Protein AF-A0A658NKT3-F1 (afdb_monomer)

pLDDT: mean 95.27, std 7.14, range [56.56, 98.5]

Radius of gyration: 12.99 Å; Cα contacts (8 Å, |Δi|>4): 114; chains: 1; bounding box: 29×29×33 Å

Solvent-accessible surface area (backbone atoms only — not comparable to full-atom values): 5306 Å² total; per-residue (Å²): 124,74,72,81,39,62,91,61,52,48,50,97,38,74,38,59,75,44,58,60,62,36,54,23,52,50,28,42,56,78,68,50,52,69,72,54,53,49,50,48,27,72,73,74,49,70,90,65,89,52,55,46,59,51,42,52,50,49,38,70,70,31,61,33,72,39,65,45,71,47,68,47,50,78,70,65,35,45,55,90,66,40,75,40,62,85,88,78,119

Secondary structure (DSSP, 8-state):
-GGGSGGG--TTSEEES--TTSPPHHHHHHHS-HHHHHHHHHHH-S-SS-HHHHHHHHHHTSS-SEEE--HHHHTT--GGG----TT--

Foldseek 3Di:
DCCLQLVNDDQAAEHELDDLQDFAQQQCLVVDDVVVLVVLCVRQNDPSPLSLCSSVVSQVPHSYNYYDYDVCSVVVHHRVPRRDHPPPD

Nearest PDB structures (foldseek):
  6lx1-assembly1_A-2  TM=9.826E-01  e=2.584E-08  Solanum tuberosum
  5csy-assembly1_A  TM=9.417E-01  e=5.471E-08  Arabidopsis thaliana
  5cps-assembly1_B  TM=9.415E-01  e=5.471E-08  Arabidopsis thaliana
  5cq1-assembly1_A  TM=9.449E-01  e=6.200E-08  Arabidopsis thaliana
  6m6t-assembly8_H  TM=9.286E-01  e=5.580E-06  Streptococcus agalactiae

Structure (mmCIF, N/CA/C/O backbone):
data_AF-A0A658NKT3-F1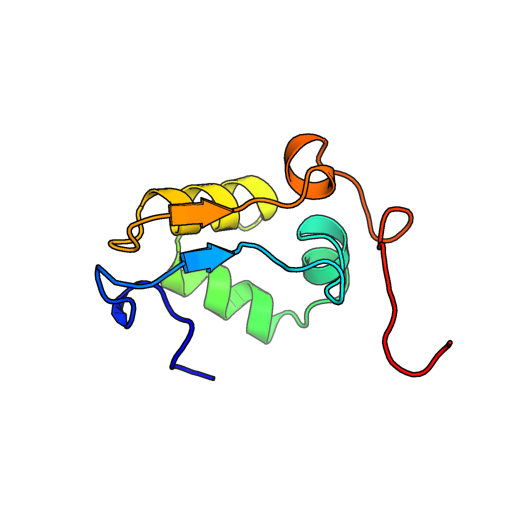
#
_entry.id   AF-A0A658NKT3-F1
#
loop_
_atom_site.group_PDB
_atom_site.id
_atom_site.type_symbol
_atom_site.label_atom_id
_atom_site.label_alt_id
_atom_site.label_comp_id
_atom_site.label_asym_id
_atom_site.label_entity_id
_atom_site.label_seq_id
_atom_site.pdbx_PDB_ins_code
_atom_site.Cartn_x
_atom_site.Cartn_y
_atom_site.Cartn_z
_atom_site.occupancy
_atom_site.B_iso_or_equiv
_atom_site.auth_seq_id
_atom_site.auth_comp_id
_atom_site.auth_asym_id
_atom_site.auth_atom_id
_atom_site.pdbx_PDB_model_num
ATOM 1 N N . ASP A 1 1 ? 9.090 8.347 5.679 1.00 57.22 1 ASP A N 1
ATOM 2 C CA . ASP A 1 1 ? 8.418 9.035 6.793 1.00 57.22 1 ASP A CA 1
ATOM 3 C C . ASP A 1 1 ? 7.767 8.067 7.748 1.00 57.22 1 ASP A C 1
ATOM 5 O O . ASP A 1 1 ? 7.130 7.115 7.318 1.00 57.22 1 ASP A O 1
ATOM 9 N N . GLU A 1 2 ? 7.948 8.306 9.043 1.00 69.88 2 GLU A N 1
ATOM 10 C CA . GLU A 1 2 ? 7.359 7.502 10.122 1.00 69.88 2 GLU A CA 1
ATOM 11 C C . GLU A 1 2 ? 5.841 7.715 10.255 1.00 69.88 2 GLU A C 1
ATOM 13 O O . GLU A 1 2 ? 5.133 6.815 10.699 1.00 69.88 2 GLU A O 1
ATOM 18 N N . ALA A 1 3 ? 5.324 8.860 9.792 1.00 83.69 3 ALA A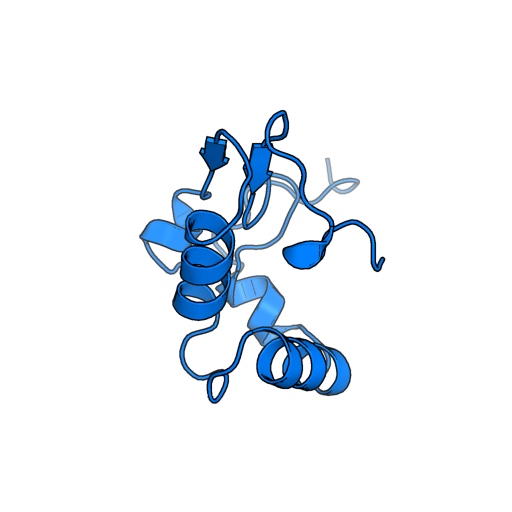 N 1
ATOM 19 C CA . ALA A 1 3 ? 3.923 9.261 9.943 1.00 83.69 3 ALA A CA 1
ATOM 20 C C . ALA A 1 3 ? 2.903 8.312 9.282 1.00 83.69 3 ALA A C 1
ATOM 22 O O . ALA A 1 3 ? 1.783 8.199 9.764 1.00 83.69 3 ALA A O 1
ATOM 23 N N . TYR A 1 4 ? 3.286 7.612 8.210 1.00 89.06 4 TYR A N 1
ATOM 24 C CA . TYR A 1 4 ? 2.391 6.719 7.455 1.00 89.06 4 TYR A CA 1
ATOM 25 C C . TYR A 1 4 ? 2.416 5.264 7.944 1.00 89.06 4 TYR A C 1
ATOM 27 O O . TYR A 1 4 ? 1.872 4.377 7.291 1.00 89.06 4 TYR A O 1
ATOM 35 N N . GLN A 1 5 ? 3.106 4.982 9.053 1.00 93.56 5 GLN A N 1
ATOM 36 C CA . GLN A 1 5 ? 3.119 3.637 9.615 1.00 93.56 5 GLN A CA 1
ATOM 37 C C . GLN A 1 5 ? 1.804 3.360 10.364 1.00 93.56 5 GLN A C 1
ATOM 39 O O . GLN A 1 5 ? 1.372 4.215 11.136 1.00 93.56 5 GLN A O 1
ATOM 44 N N . PRO A 1 6 ? 1.214 2.156 10.230 1.00 95.31 6 PRO A N 1
ATOM 45 C CA . PRO A 1 6 ? -0.057 1.779 10.851 1.00 95.31 6 PRO A CA 1
ATOM 46 C C . PRO A 1 6 ? -0.253 2.174 12.321 1.00 95.31 6 PRO A C 1
ATOM 48 O O . PRO A 1 6 ? -1.346 2.591 12.692 1.00 95.31 6 PRO A O 1
ATOM 51 N N . HIS A 1 7 ? 0.788 2.085 13.157 1.00 95.25 7 HIS A N 1
ATOM 52 C CA . HIS A 1 7 ? 0.712 2.448 14.579 1.00 95.25 7 HIS A CA 1
ATOM 53 C C . HIS A 1 7 ? 0.511 3.952 14.851 1.00 95.25 7 HIS A C 1
ATOM 55 O O . HIS A 1 7 ? 0.147 4.317 15.965 1.00 95.25 7 HIS A O 1
ATOM 61 N N .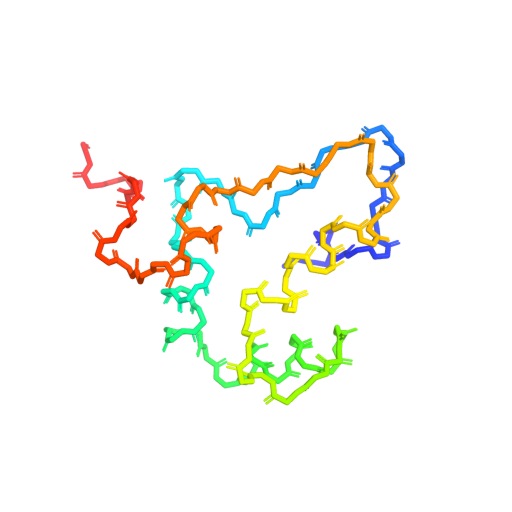 ASN A 1 8 ? 0.729 4.806 13.847 1.00 96.50 8 ASN A N 1
ATOM 62 C CA . ASN A 1 8 ? 0.524 6.255 13.913 1.00 96.50 8 ASN A CA 1
ATOM 63 C C . ASN A 1 8 ? -0.831 6.692 13.336 1.00 96.50 8 ASN A C 1
ATOM 65 O O . ASN A 1 8 ? -1.146 7.882 13.335 1.00 96.50 8 ASN A O 1
ATOM 69 N N . HIS A 1 9 ? -1.639 5.759 12.824 1.00 96.94 9 HIS A N 1
ATOM 70 C CA . HIS A 1 9 ? -2.956 6.087 12.288 1.00 96.94 9 HIS A CA 1
ATOM 71 C C . HIS A 1 9 ? -3.921 6.460 13.424 1.00 96.94 9 HIS A C 1
ATOM 73 O O . HIS A 1 9 ? -3.832 5.948 14.539 1.00 96.94 9 HIS A O 1
ATOM 79 N N . VAL A 1 10 ? -4.879 7.335 13.120 1.00 97.56 10 VAL A N 1
ATOM 80 C CA . VAL A 1 10 ? -5.972 7.732 14.022 1.00 97.56 10 VAL A CA 1
ATOM 81 C C . VAL A 1 10 ? -7.317 7.320 13.416 1.00 97.56 10 VAL A C 1
ATOM 83 O O . VAL A 1 10 ? -7.391 7.163 12.200 1.00 97.56 10 VAL A O 1
ATOM 86 N N . PRO A 1 11 ? -8.398 7.169 14.207 1.00 97.88 11 PRO A N 1
ATOM 87 C CA . PRO A 1 11 ? -9.691 6.750 13.664 1.00 97.88 11 PRO A CA 1
ATOM 88 C C . PRO A 1 11 ? -10.224 7.650 12.543 1.00 97.88 11 PRO A C 1
ATOM 90 O O . PRO A 1 11 ? -10.667 7.161 11.510 1.00 97.88 11 PRO A O 1
ATOM 93 N N . GLU A 1 12 ? -10.115 8.971 12.691 1.00 97.81 12 GLU A N 1
ATOM 94 C CA . GLU A 1 12 ? -10.581 9.945 11.694 1.00 97.81 12 GLU A CA 1
ATOM 95 C C . GLU A 1 12 ? -9.569 10.171 10.559 1.00 97.81 12 GLU A C 1
ATOM 97 O O . GLU A 1 12 ? -9.223 11.303 10.223 1.00 97.81 12 GLU A O 1
ATOM 102 N N . CYS A 1 13 ? -9.075 9.089 9.957 1.00 97.62 13 CYS A N 1
ATOM 103 C CA . CYS A 1 13 ? -8.280 9.149 8.736 1.00 97.62 13 CYS A CA 1
ATOM 104 C C . CYS A 1 13 ? -8.719 8.105 7.702 1.00 97.62 13 CYS A C 1
ATOM 106 O O . CYS A 1 13 ? -9.538 7.221 7.969 1.00 97.62 13 CYS A O 1
ATOM 108 N N . VAL A 1 14 ? -8.167 8.244 6.497 1.00 98.19 14 VAL A N 1
ATOM 109 C CA . VAL A 1 14 ? -8.311 7.282 5.406 1.00 98.19 14 VAL A CA 1
ATOM 110 C C . VAL A 1 14 ? -6.937 6.699 5.113 1.00 98.19 14 VAL A C 1
ATOM 112 O O . VAL A 1 14 ? -5.992 7.450 4.867 1.00 98.19 14 VAL A O 1
ATOM 115 N N . VAL A 1 15 ? -6.826 5.375 5.133 1.00 98.31 15 VAL A N 1
ATOM 116 C CA . VAL A 1 15 ? -5.606 4.663 4.748 1.00 98.31 15 VAL A CA 1
ATOM 117 C C . VAL A 1 15 ? -5.715 4.195 3.302 1.00 98.31 15 VAL A C 1
ATOM 119 O O . VAL A 1 15 ? -6.756 3.701 2.871 1.00 98.31 15 VAL A O 1
ATOM 122 N N . TYR A 1 16 ? -4.624 4.334 2.559 1.00 98.31 16 TYR A N 1
ATOM 123 C CA . TYR A 1 16 ? -4.490 3.860 1.187 1.00 98.31 16 TYR A CA 1
ATOM 124 C C . TYR A 1 16 ? -3.298 2.905 1.111 1.00 98.31 16 TYR A C 1
ATOM 126 O O . TYR A 1 16 ? -2.274 3.182 1.735 1.00 98.31 16 TYR A O 1
ATOM 134 N N . THR A 1 17 ? -3.376 1.823 0.329 1.00 97.44 17 THR A N 1
ATOM 135 C CA . THR A 1 17 ? -2.142 1.109 -0.077 1.00 97.44 17 THR A CA 1
ATOM 136 C C . THR A 1 17 ? -1.339 1.932 -1.084 1.00 97.44 17 THR A C 1
ATOM 138 O O . THR A 1 17 ? -0.113 1.888 -1.091 1.00 97.44 17 THR A O 1
ATOM 141 N N . GLY A 1 18 ? -2.037 2.744 -1.877 1.00 96.88 18 GLY A N 1
ATOM 142 C CA . GLY A 1 18 ? -1.492 3.706 -2.821 1.00 96.88 18 GLY A CA 1
ATOM 143 C C . GLY A 1 18 ? -2.604 4.584 -3.393 1.00 96.88 18 GLY A C 1
ATOM 144 O O . GLY A 1 18 ? -3.792 4.291 -3.257 1.00 96.88 18 GLY A O 1
ATOM 145 N N . THR A 1 19 ? -2.215 5.679 -4.030 1.00 96.88 19 THR A N 1
ATOM 146 C CA . THR A 1 19 ? -3.096 6.570 -4.794 1.00 96.88 19 THR A CA 1
ATOM 147 C C . THR A 1 19 ? -2.872 6.371 -6.296 1.00 96.88 19 THR A C 1
ATOM 149 O O . THR A 1 19 ? -2.037 5.568 -6.706 1.00 96.88 19 THR A O 1
ATOM 152 N N . HIS A 1 20 ? -3.581 7.128 -7.137 1.00 96.25 20 HIS A N 1
ATOM 153 C CA . HIS A 1 20 ? -3.388 7.096 -8.591 1.00 96.25 20 HIS A CA 1
ATOM 154 C C . HIS A 1 20 ? -2.014 7.624 -9.053 1.00 96.25 20 HIS A C 1
ATOM 156 O O . HIS A 1 20 ? -1.592 7.313 -10.164 1.00 96.25 20 HIS A O 1
ATOM 162 N N . ASP A 1 21 ? -1.307 8.385 -8.212 1.00 97.19 21 ASP A N 1
ATOM 163 C CA . ASP A 1 21 ? 0.035 8.907 -8.505 1.00 97.19 21 ASP A CA 1
ATOM 164 C C . ASP A 1 21 ? 1.159 7.923 -8.149 1.00 97.19 21 ASP A C 1
ATOM 166 O O . ASP A 1 21 ? 2.302 8.063 -8.606 1.00 97.19 21 ASP A O 1
ATOM 170 N N . ASN A 1 22 ? 0.850 6.920 -7.323 1.00 97.31 22 ASN A N 1
ATOM 171 C CA . ASN A 1 22 ? 1.792 5.880 -6.941 1.00 97.31 22 ASN A CA 1
ATOM 172 C C . ASN A 1 22 ? 1.887 4.802 -8.030 1.00 97.31 22 ASN A C 1
ATOM 174 O O . ASN A 1 22 ? 0.993 4.628 -8.857 1.00 97.31 22 ASN A O 1
ATOM 178 N N . ASP A 1 23 ? 3.000 4.069 -8.028 1.00 98.19 23 ASP A N 1
ATOM 179 C CA . ASP A 1 23 ? 3.067 2.785 -8.728 1.00 98.19 23 ASP A CA 1
ATOM 180 C C . ASP A 1 23 ? 2.101 1.781 -8.069 1.00 98.19 23 ASP A C 1
ATOM 182 O O . ASP A 1 23 ? 1.651 2.003 -6.941 1.00 98.19 23 ASP A O 1
ATOM 186 N N . THR A 1 24 ? 1.804 0.665 -8.736 1.00 98.44 24 THR A N 1
ATOM 187 C CA . THR A 1 24 ? 1.060 -0.425 -8.082 1.00 98.44 24 THR A CA 1
ATOM 188 C C . THR A 1 24 ? 1.887 -1.004 -6.936 1.00 98.44 24 THR A C 1
ATOM 190 O O . THR A 1 24 ? 3.116 -0.897 -6.943 1.00 98.44 24 THR A O 1
ATOM 193 N N . THR A 1 25 ? 1.264 -1.668 -5.958 1.00 98.25 25 THR A N 1
ATOM 194 C CA . THR A 1 25 ? 2.014 -2.271 -4.842 1.00 98.25 25 THR A CA 1
ATOM 195 C C . THR A 1 25 ? 3.058 -3.269 -5.348 1.00 98.25 25 THR A C 1
ATOM 197 O O . THR A 1 25 ? 4.195 -3.276 -4.874 1.00 98.25 25 THR A O 1
ATOM 200 N N . ARG A 1 26 ? 2.710 -4.078 -6.360 1.00 98.19 26 ARG A N 1
ATOM 201 C CA . ARG A 1 26 ? 3.664 -4.982 -7.020 1.00 98.19 26 ARG A CA 1
ATOM 202 C C . ARG A 1 26 ? 4.795 -4.202 -7.691 1.00 98.19 26 ARG A C 1
ATOM 204 O O . ARG A 1 26 ? 5.960 -4.510 -7.454 1.00 98.19 26 ARG A O 1
ATOM 211 N N . GLY A 1 27 ? 4.452 -3.201 -8.499 1.00 98.31 27 GLY A N 1
ATOM 212 C CA . GLY A 1 27 ? 5.416 -2.402 -9.250 1.00 98.31 27 GLY A CA 1
ATOM 213 C C . GLY A 1 27 ? 6.399 -1.650 -8.353 1.00 98.31 27 GLY A C 1
ATOM 214 O O . GLY A 1 27 ? 7.610 -1.675 -8.585 1.00 98.31 27 GLY A O 1
ATOM 215 N N . TRP A 1 28 ? 5.900 -1.044 -7.273 1.00 98.31 28 TRP A N 1
ATOM 216 C CA . TRP A 1 28 ? 6.734 -0.453 -6.229 1.00 98.31 28 TRP A CA 1
ATOM 217 C C . TRP A 1 28 ? 7.625 -1.508 -5.575 1.00 98.31 28 TRP A C 1
ATOM 219 O O . TRP A 1 28 ? 8.835 -1.302 -5.496 1.00 98.31 28 TRP A O 1
ATOM 229 N N . TRP A 1 29 ? 7.071 -2.651 -5.157 1.00 98.00 29 TRP A N 1
ATOM 230 C CA . TRP A 1 29 ? 7.848 -3.689 -4.481 1.00 98.00 29 TRP A CA 1
ATOM 231 C C . TRP A 1 29 ? 9.014 -4.174 -5.336 1.00 98.00 29 TRP A C 1
ATOM 233 O O . TRP A 1 29 ? 10.136 -4.253 -4.841 1.00 98.00 29 TRP A O 1
ATOM 243 N N . GLU A 1 30 ? 8.786 -4.439 -6.624 1.00 97.69 30 GLU A N 1
ATOM 244 C CA . GLU A 1 30 ? 9.800 -4.898 -7.583 1.00 97.69 30 GLU A CA 1
ATOM 245 C C . GLU A 1 30 ? 10.949 -3.895 -7.779 1.00 97.69 30 GLU A 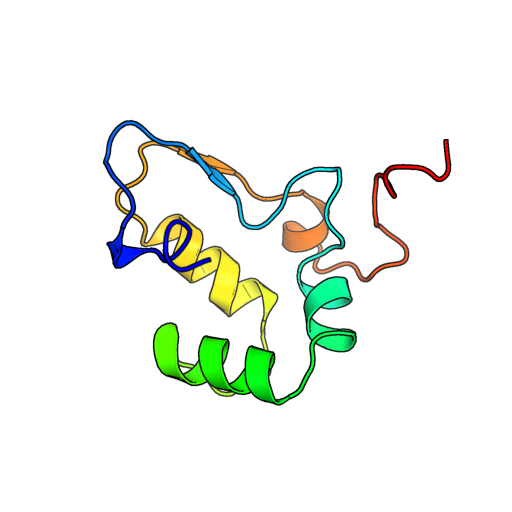C 1
ATOM 247 O O . GLU A 1 30 ? 12.087 -4.311 -8.008 1.00 97.69 30 GLU A O 1
ATOM 252 N N . LYS A 1 31 ? 10.688 -2.597 -7.599 1.00 97.81 31 LYS A N 1
ATOM 253 C CA . LYS A 1 31 ? 11.681 -1.515 -7.723 1.00 97.81 31 LYS A CA 1
ATOM 254 C C . LYS A 1 31 ? 12.292 -1.083 -6.388 1.00 97.81 31 LYS A C 1
ATOM 256 O O . LYS A 1 31 ? 13.352 -0.459 -6.383 1.00 97.81 31 LYS A O 1
ATOM 261 N N . ALA A 1 32 ? 11.635 -1.393 -5.271 1.00 97.56 32 ALA A N 1
ATOM 262 C CA . ALA A 1 32 ? 12.066 -1.004 -3.936 1.00 97.56 32 ALA A CA 1
ATOM 263 C C . ALA A 1 32 ? 13.449 -1.580 -3.601 1.00 97.56 32 ALA A C 1
ATOM 265 O O . ALA A 1 32 ? 13.762 -2.736 -3.903 1.00 97.56 32 ALA A O 1
ATOM 266 N N . ALA A 1 33 ? 14.272 -0.780 -2.923 1.00 98.00 33 ALA A N 1
ATOM 267 C CA . ALA A 1 33 ? 15.582 -1.223 -2.465 1.00 98.00 33 ALA A CA 1
ATOM 268 C C . ALA A 1 33 ? 15.443 -2.319 -1.394 1.00 98.00 33 ALA A C 1
ATOM 270 O O . ALA A 1 33 ? 14.515 -2.308 -0.584 1.00 98.00 33 ALA A O 1
ATOM 271 N N . GLU A 1 34 ? 16.413 -3.232 -1.300 1.00 97.25 34 GLU A N 1
ATOM 272 C CA . GLU A 1 34 ? 16.333 -4.343 -0.337 1.00 97.25 34 GLU A CA 1
ATOM 273 C C . GLU A 1 34 ? 16.223 -3.867 1.123 1.00 97.25 34 GLU A C 1
ATOM 275 O O . GLU A 1 34 ? 15.537 -4.478 1.942 1.00 97.25 34 GLU A O 1
ATOM 280 N N . ALA A 1 35 ? 16.835 -2.728 1.458 1.00 97.12 35 ALA A N 1
ATOM 281 C CA . ALA A 1 35 ? 16.702 -2.125 2.781 1.00 97.12 35 ALA A CA 1
ATOM 282 C C . ALA A 1 35 ? 15.252 -1.718 3.110 1.00 97.12 35 ALA A C 1
ATOM 284 O O . ALA A 1 35 ? 14.835 -1.841 4.262 1.00 97.12 35 ALA A O 1
ATOM 285 N N . GLU A 1 36 ? 14.493 -1.252 2.119 1.00 96.19 36 GLU A N 1
ATOM 286 C CA . GLU A 1 36 ? 13.078 -0.895 2.249 1.00 96.19 36 GLU A CA 1
ATOM 287 C C . GLU A 1 36 ? 12.218 -2.152 2.384 1.00 96.19 36 GLU A C 1
ATOM 289 O O . GLU A 1 36 ? 11.477 -2.279 3.359 1.00 96.19 36 GLU A O 1
ATOM 294 N N . ARG A 1 37 ? 12.418 -3.147 1.509 1.00 97.12 37 ARG A N 1
ATOM 295 C CA . ARG A 1 37 ? 11.728 -4.445 1.601 1.00 97.12 37 ARG A CA 1
ATOM 296 C C . ARG A 1 37 ? 11.949 -5.121 2.954 1.00 97.12 37 ARG A C 1
ATOM 298 O O . ARG A 1 37 ? 11.009 -5.628 3.564 1.00 97.12 37 ARG A O 1
ATOM 305 N N . ARG A 1 38 ? 13.179 -5.080 3.474 1.00 96.75 38 ARG A N 1
ATOM 306 C CA . ARG A 1 38 ? 13.514 -5.600 4.807 1.00 96.75 38 ARG A CA 1
ATOM 307 C C . ARG A 1 38 ? 12.773 -4.861 5.919 1.00 96.75 38 ARG A C 1
ATOM 309 O O . ARG A 1 38 ? 12.332 -5.511 6.862 1.00 96.75 38 ARG A O 1
ATOM 316 N N . ARG A 1 39 ? 12.636 -3.532 5.836 1.00 95.56 39 ARG A N 1
ATOM 317 C CA . ARG A 1 39 ? 11.859 -2.754 6.818 1.00 95.56 39 ARG A CA 1
ATOM 318 C C . ARG A 1 39 ? 10.388 -3.149 6.794 1.00 95.56 39 ARG A C 1
ATOM 320 O O . ARG A 1 39 ? 9.823 -3.363 7.857 1.00 95.56 39 ARG A O 1
ATOM 327 N N . VAL A 1 40 ? 9.805 -3.312 5.607 1.00 96.00 40 VAL A N 1
ATOM 328 C CA . VAL A 1 40 ? 8.408 -3.745 5.447 1.00 96.00 40 VAL A CA 1
ATOM 329 C C . VAL A 1 40 ? 8.190 -5.114 6.086 1.00 96.00 40 VAL A C 1
ATOM 331 O O . VAL A 1 40 ? 7.309 -5.245 6.928 1.00 96.00 40 VAL A O 1
ATOM 334 N N . ARG A 1 41 ? 9.038 -6.105 5.777 1.00 96.19 41 ARG A N 1
ATOM 335 C CA . ARG A 1 41 ? 8.953 -7.447 6.385 1.00 96.19 41 ARG A CA 1
ATOM 336 C C . ARG A 1 41 ? 9.146 -7.424 7.900 1.00 96.19 41 ARG A C 1
ATOM 338 O O . ARG A 1 41 ? 8.448 -8.128 8.616 1.00 96.19 41 ARG A O 1
ATOM 345 N N . ALA A 1 42 ? 10.079 -6.613 8.401 1.00 95.81 42 ALA A N 1
ATOM 346 C CA . ALA A 1 42 ? 10.318 -6.493 9.838 1.00 95.81 42 ALA A CA 1
ATOM 347 C C . ALA A 1 42 ? 9.141 -5.837 10.576 1.00 95.81 42 ALA A C 1
ATOM 349 O O . ALA A 1 42 ? 8.863 -6.200 11.714 1.00 95.81 42 ALA A O 1
ATOM 350 N N . TYR A 1 43 ? 8.469 -4.876 9.938 1.00 95.81 43 TYR A N 1
ATOM 351 C CA . TYR A 1 43 ? 7.399 -4.098 10.555 1.00 95.81 43 TYR A CA 1
ATOM 352 C C . TYR A 1 43 ? 6.017 -4.762 10.420 1.00 95.81 43 TYR A C 1
ATOM 354 O O . TYR A 1 43 ? 5.267 -4.813 11.390 1.00 95.81 43 TYR A O 1
ATOM 362 N N . LEU A 1 44 ? 5.680 -5.291 9.239 1.00 95.38 44 LEU A N 1
ATOM 363 C CA . LEU A 1 44 ? 4.372 -5.897 8.940 1.00 95.38 44 LEU A CA 1
ATOM 364 C C . LEU A 1 44 ? 4.365 -7.430 9.038 1.00 95.38 44 LEU A C 1
ATOM 366 O O . LEU A 1 44 ? 3.302 -8.046 8.976 1.00 95.38 44 LEU A O 1
ATOM 370 N N . GLY A 1 45 ? 5.535 -8.052 9.194 1.00 92.19 45 GLY A N 1
ATOM 371 C CA . GLY A 1 45 ? 5.692 -9.500 9.117 1.00 92.19 45 GLY A CA 1
ATOM 372 C C . GLY A 1 45 ? 5.648 -10.034 7.679 1.00 92.19 45 GLY A C 1
ATOM 373 O O . GLY A 1 45 ? 5.456 -9.300 6.709 1.00 92.19 45 GLY A O 1
ATOM 374 N N . GLY A 1 46 ? 5.838 -11.348 7.548 1.00 89.56 46 GLY A N 1
ATOM 375 C CA . GLY A 1 46 ? 5.874 -12.048 6.262 1.00 89.56 46 GLY A CA 1
ATOM 376 C C . GLY A 1 46 ? 7.271 -12.146 5.638 1.00 89.56 46 GLY A C 1
ATOM 377 O O . GLY A 1 46 ? 8.225 -11.483 6.046 1.00 89.56 46 GLY A O 1
ATOM 378 N N . ASP A 1 47 ? 7.391 -13.006 4.630 1.00 90.38 47 ASP A N 1
ATOM 379 C CA . ASP A 1 47 ? 8.634 -13.267 3.890 1.00 90.38 47 ASP A CA 1
ATOM 380 C C . ASP A 1 47 ? 8.799 -12.371 2.646 1.00 90.38 47 ASP A C 1
ATOM 382 O O . ASP A 1 47 ? 9.849 -12.380 2.004 1.00 90.38 47 ASP A O 1
ATOM 386 N N . GLY A 1 48 ? 7.798 -11.536 2.343 1.00 91.19 48 GLY A N 1
ATOM 387 C CA . GLY A 1 48 ?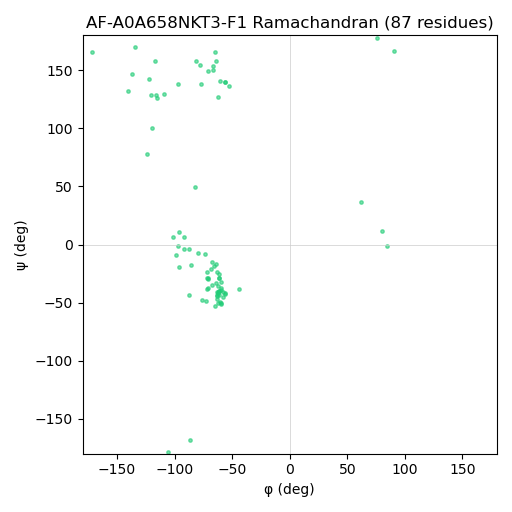 7.802 -10.619 1.202 1.00 91.19 48 GLY A CA 1
ATOM 388 C C . GLY A 1 48 ? 7.450 -11.267 -0.139 1.00 91.19 48 GLY A C 1
ATOM 389 O O . GLY A 1 48 ? 7.650 -10.629 -1.172 1.00 91.19 48 GLY A O 1
ATOM 390 N N . THR A 1 49 ? 6.946 -12.505 -0.136 1.00 95.25 49 THR A N 1
ATOM 391 C CA . THR A 1 49 ? 6.472 -13.198 -1.350 1.00 95.25 49 THR A CA 1
ATOM 392 C C . THR A 1 49 ? 5.154 -12.632 -1.880 1.00 95.25 49 THR A C 1
ATOM 394 O O . THR A 1 49 ? 4.926 -12.643 -3.087 1.00 95.25 49 THR A O 1
ATOM 397 N N . ASP A 1 50 ? 4.324 -12.081 -0.992 1.00 96.75 50 ASP A N 1
ATOM 398 C CA . ASP A 1 50 ? 3.052 -11.432 -1.317 1.00 96.75 50 ASP A CA 1
ATOM 399 C C . ASP A 1 50 ? 3.014 -9.985 -0.782 1.00 96.75 50 ASP A C 1
ATOM 401 O O . ASP A 1 50 ? 2.428 -9.714 0.271 1.00 96.75 50 ASP A O 1
ATOM 405 N N . PRO A 1 51 ? 3.669 -9.028 -1.467 1.00 96.94 51 PRO A N 1
ATOM 406 C CA . PRO A 1 51 ? 3.693 -7.634 -1.026 1.00 96.94 51 PRO A CA 1
ATOM 407 C C . PRO A 1 51 ? 2.307 -6.980 -1.043 1.00 96.94 51 PRO A C 1
ATOM 409 O O . PRO A 1 51 ? 2.013 -6.153 -0.180 1.00 96.94 51 PRO A O 1
ATOM 412 N N . ILE A 1 52 ? 1.443 -7.376 -1.984 1.00 98.00 52 ILE A N 1
ATOM 413 C CA . ILE A 1 52 ? 0.064 -6.884 -2.073 1.00 98.00 52 ILE A CA 1
ATOM 414 C C . ILE A 1 52 ? -0.709 -7.330 -0.838 1.00 98.00 52 ILE A C 1
ATOM 416 O O . ILE A 1 52 ? -1.262 -6.492 -0.131 1.00 98.00 52 ILE A O 1
ATOM 420 N N . GLY A 1 53 ? -0.700 -8.626 -0.524 1.00 97.62 53 GLY A N 1
ATOM 421 C CA . GLY A 1 53 ? -1.379 -9.148 0.655 1.00 97.62 53 GLY A CA 1
ATOM 422 C C . GLY A 1 53 ? -0.851 -8.545 1.952 1.00 97.62 53 GLY A C 1
ATOM 423 O O . GLY A 1 53 ? -1.649 -8.242 2.840 1.00 97.62 53 GLY A O 1
ATOM 424 N N . ILE A 1 54 ? 0.460 -8.305 2.058 1.00 97.25 54 ILE A N 1
ATOM 425 C CA . ILE A 1 54 ? 1.062 -7.628 3.217 1.00 97.25 54 ILE A CA 1
ATOM 426 C C . ILE A 1 54 ? 0.478 -6.217 3.393 1.00 97.25 54 ILE A C 1
ATOM 428 O O . ILE A 1 54 ? -0.002 -5.896 4.484 1.00 97.25 54 ILE A O 1
ATOM 432 N N . LEU A 1 55 ? 0.465 -5.383 2.345 1.00 97.50 55 LEU A N 1
ATOM 433 C CA . LEU A 1 55 ? -0.044 -4.009 2.455 1.00 97.50 55 LEU A CA 1
ATOM 434 C C . LEU A 1 55 ? -1.570 -3.947 2.592 1.00 97.50 55 LEU A C 1
ATOM 436 O O . LEU A 1 55 ? -2.074 -3.154 3.384 1.00 97.50 55 LEU A O 1
ATOM 440 N N . VAL A 1 56 ? -2.314 -4.807 1.894 1.00 97.69 56 VAL A N 1
ATOM 441 C CA . VAL A 1 56 ? -3.780 -4.891 2.005 1.00 97.69 56 VAL A CA 1
ATOM 442 C C . VAL A 1 56 ? -4.194 -5.300 3.418 1.00 97.69 56 VAL A C 1
ATOM 444 O O . VAL A 1 56 ? -5.084 -4.684 4.006 1.00 97.69 56 VAL A O 1
ATOM 447 N N . ARG A 1 57 ? -3.524 -6.298 4.010 1.00 97.12 57 ARG A N 1
ATOM 448 C CA . ARG A 1 57 ? -3.765 -6.684 5.409 1.00 97.12 57 ARG A CA 1
ATOM 449 C C . ARG A 1 57 ? -3.437 -5.546 6.363 1.00 97.12 57 ARG A C 1
ATOM 451 O O . ARG A 1 57 ? -4.209 -5.313 7.285 1.00 97.12 57 ARG A O 1
ATOM 458 N N . ALA A 1 58 ? -2.338 -4.827 6.138 1.00 97.38 58 ALA A N 1
ATOM 459 C CA . ALA A 1 58 ? -1.973 -3.679 6.963 1.00 97.38 58 ALA A CA 1
ATOM 460 C C . ALA A 1 58 ? -3.006 -2.543 6.874 1.00 97.38 58 ALA A C 1
ATOM 462 O O . ALA A 1 58 ? -3.355 -1.958 7.898 1.00 97.38 58 ALA A O 1
ATOM 463 N N . ALA A 1 59 ? -3.534 -2.265 5.678 1.00 98.00 59 ALA A N 1
ATOM 464 C CA . ALA A 1 59 ? -4.591 -1.278 5.479 1.00 98.00 59 ALA A CA 1
ATOM 465 C C . ALA A 1 59 ? -5.882 -1.681 6.209 1.00 98.00 59 ALA A C 1
ATOM 467 O O . ALA A 1 59 ? -6.438 -0.873 6.947 1.00 98.00 59 ALA A O 1
ATOM 468 N N . TYR A 1 60 ? -6.324 -2.937 6.081 1.00 97.94 60 TYR A N 1
ATOM 469 C CA . TYR A 1 60 ? -7.526 -3.419 6.775 1.00 97.94 60 TYR A CA 1
ATOM 470 C C . TYR A 1 60 ? -7.361 -3.579 8.290 1.00 97.94 60 TYR A C 1
ATOM 472 O O . TYR A 1 60 ? -8.342 -3.459 9.016 1.00 97.94 60 TYR A O 1
ATOM 480 N N . ALA A 1 61 ? -6.150 -3.849 8.778 1.00 97.81 61 ALA A N 1
ATOM 481 C CA . ALA A 1 61 ? -5.860 -3.932 10.210 1.00 97.81 61 ALA A CA 1
ATOM 482 C C . ALA A 1 61 ? -5.680 -2.554 10.872 1.00 97.81 61 ALA A C 1
ATOM 484 O O . ALA A 1 61 ? -5.528 -2.469 12.091 1.00 97.81 61 ALA A O 1
ATOM 485 N N . SER A 1 62 ? -5.655 -1.476 10.085 1.00 98.06 62 SER A N 1
ATOM 486 C CA . SER A 1 62 ? -5.530 -0.120 10.600 1.00 98.06 62 SER A CA 1
ATOM 487 C C . SER A 1 62 ? -6.758 0.312 11.407 1.00 98.06 62 SER A C 1
ATOM 489 O O . SER A 1 62 ? -7.876 -0.116 11.146 1.00 98.06 62 SER A O 1
ATOM 491 N N . VAL A 1 63 ? -6.554 1.246 12.341 1.00 98.19 63 VAL A N 1
ATOM 492 C CA . VAL A 1 63 ? -7.639 1.946 13.047 1.00 98.19 63 VAL A CA 1
ATOM 493 C C . VAL A 1 63 ? -8.372 2.986 12.188 1.00 98.19 63 VAL A C 1
ATOM 495 O O . VAL A 1 63 ? -9.366 3.537 12.648 1.00 98.19 63 VAL A O 1
ATOM 498 N N . ALA A 1 64 ? -7.891 3.283 10.976 1.00 98.31 64 ALA A N 1
ATOM 499 C CA . ALA A 1 64 ? -8.507 4.245 10.064 1.00 98.31 64 ALA A CA 1
ATOM 500 C C . ALA A 1 64 ? -9.975 3.891 9.756 1.00 98.31 64 ALA A C 1
ATOM 502 O O . ALA A 1 64 ? -10.310 2.731 9.516 1.00 98.31 64 ALA A O 1
ATOM 503 N N . ARG A 1 65 ? -10.857 4.896 9.692 1.00 98.38 65 ARG A N 1
ATOM 504 C CA . ARG A 1 65 ? -12.295 4.702 9.428 1.00 98.38 65 ARG A CA 1
ATOM 505 C C . ARG A 1 65 ? -12.600 4.228 8.005 1.00 98.38 65 ARG A C 1
ATOM 507 O O . ARG A 1 65 ? -13.672 3.675 7.766 1.00 98.38 65 ARG A O 1
ATOM 514 N N . LEU A 1 66 ? -11.682 4.439 7.064 1.00 98.50 66 LEU A N 1
ATOM 515 C CA . LEU A 1 66 ? -11.800 3.963 5.689 1.00 98.50 66 LEU A CA 1
ATOM 516 C C . LEU A 1 66 ? -10.447 3.460 5.181 1.00 98.50 66 LEU A C 1
ATOM 518 O O . LEU A 1 66 ? -9.442 4.160 5.289 1.00 98.50 66 LEU A O 1
ATOM 522 N N . ALA A 1 67 ? -10.449 2.275 4.575 1.00 98.44 67 ALA A N 1
ATOM 523 C CA . ALA A 1 67 ? -9.330 1.743 3.810 1.00 98.44 67 ALA A CA 1
ATOM 524 C C . ALA A 1 67 ? -9.684 1.741 2.318 1.00 98.44 67 ALA A C 1
ATOM 526 O O . ALA A 1 67 ? -10.739 1.236 1.931 1.00 98.44 67 ALA A O 1
ATOM 527 N N . VAL A 1 68 ? -8.807 2.299 1.485 1.00 98.50 68 VAL A N 1
ATOM 528 C CA . VAL A 1 68 ? -8.984 2.384 0.031 1.00 98.50 68 VAL A CA 1
ATOM 529 C C . VAL A 1 68 ? -7.836 1.665 -0.666 1.00 98.50 68 VAL A C 1
ATOM 531 O O . VAL A 1 68 ? -6.664 1.920 -0.398 1.00 98.50 68 VAL A O 1
ATOM 534 N N . LEU A 1 69 ? -8.182 0.771 -1.586 1.00 98.44 69 LEU A N 1
ATOM 535 C CA . LEU A 1 69 ? -7.229 -0.004 -2.372 1.00 98.44 69 LEU A CA 1
ATOM 536 C C . LEU A 1 69 ? -7.386 0.378 -3.850 1.00 98.44 69 LEU A C 1
ATOM 538 O O . LEU A 1 69 ? -8.516 0.335 -4.351 1.00 98.44 69 LEU A O 1
ATOM 542 N N . PRO A 1 70 ? -6.308 0.725 -4.574 1.00 98.19 70 PRO A N 1
ATOM 543 C CA . PRO A 1 70 ? -6.349 0.799 -6.028 1.00 98.19 70 PRO A CA 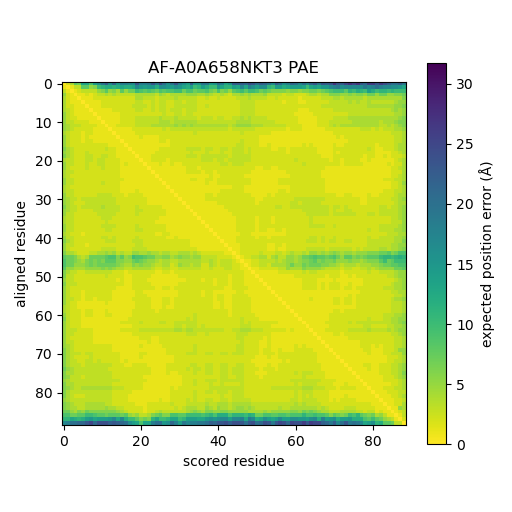1
ATOM 544 C C . PRO A 1 70 ? -6.809 -0.537 -6.617 1.00 98.19 70 PRO A C 1
ATOM 546 O O . PRO A 1 70 ? -6.386 -1.607 -6.176 1.00 98.19 70 PRO A O 1
ATOM 549 N N . VAL A 1 71 ? -7.64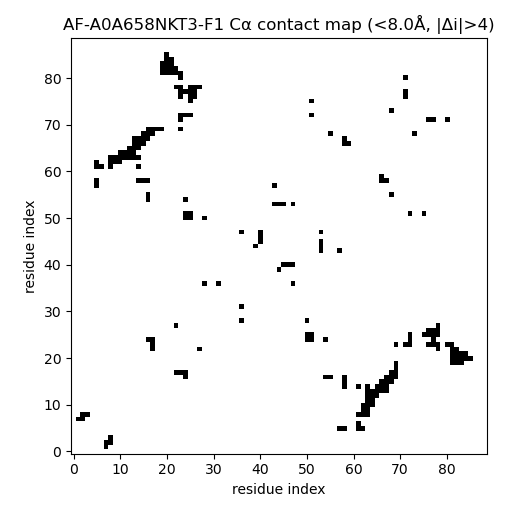9 -0.497 -7.652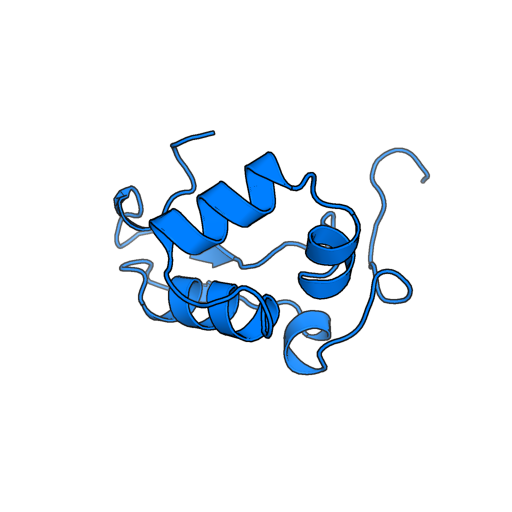 1.00 98.25 71 VAL A N 1
ATOM 550 C CA . VAL A 1 71 ? -8.163 -1.721 -8.292 1.00 98.25 71 VAL A CA 1
ATOM 551 C C . VAL A 1 71 ? -7.034 -2.575 -8.892 1.00 98.25 71 VAL A C 1
ATOM 553 O O . VAL A 1 71 ? -7.144 -3.795 -8.978 1.00 98.25 71 VAL A O 1
ATOM 556 N N . GLN A 1 72 ? -5.912 -1.947 -9.24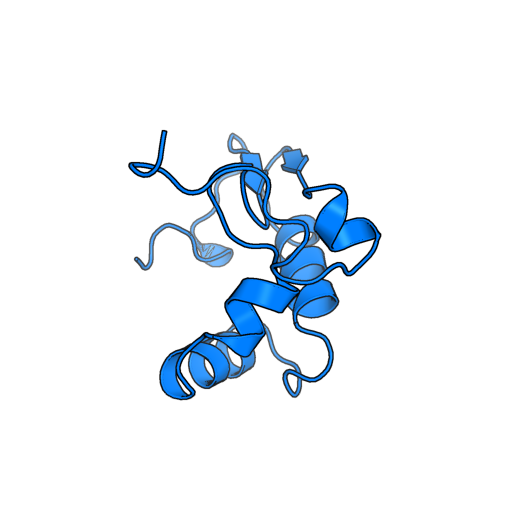6 1.00 98.38 72 GLN A N 1
ATOM 557 C CA . GLN A 1 72 ? -4.697 -2.614 -9.698 1.00 98.38 72 GLN A CA 1
ATOM 558 C C . GLN A 1 72 ? -4.130 -3.565 -8.645 1.00 98.38 72 GLN A C 1
ATOM 560 O O . GLN A 1 72 ? -3.686 -4.650 -9.006 1.00 98.38 72 GLN A O 1
ATOM 565 N N . ASP A 1 73 ? -4.175 -3.195 -7.361 1.00 97.94 73 ASP A N 1
ATOM 566 C CA . ASP A 1 73 ? -3.730 -4.067 -6.271 1.00 97.94 73 ASP A CA 1
ATOM 567 C C . ASP A 1 73 ? -4.708 -5.234 -6.085 1.00 97.94 73 ASP A C 1
ATOM 569 O O . ASP A 1 73 ? -4.278 -6.365 -5.882 1.00 97.94 73 ASP A O 1
ATOM 573 N N . VAL A 1 74 ? -6.016 -4.994 -6.250 1.00 97.12 74 VAL A N 1
ATOM 574 C CA . VAL A 1 74 ? -7.049 -6.049 -6.202 1.00 97.12 74 VAL A CA 1
ATOM 575 C C . VAL A 1 74 ? -6.829 -7.097 -7.299 1.00 97.12 74 VAL A C 1
ATOM 577 O O . VAL A 1 74 ? -6.978 -8.291 -7.050 1.00 97.12 74 VAL A O 1
ATOM 580 N N . PHE A 1 75 ? -6.436 -6.668 -8.501 1.00 97.94 75 PHE A N 1
ATOM 581 C CA . PHE A 1 75 ? -6.087 -7.561 -9.614 1.00 97.94 75 PHE A CA 1
ATOM 582 C C . PHE A 1 75 ? -4.618 -8.013 -9.618 1.00 97.94 75 PHE A C 1
ATOM 584 O O . PHE A 1 75 ? -4.218 -8.814 -10.461 1.00 97.94 75 PHE A O 1
ATOM 591 N N . GLY A 1 76 ? -3.806 -7.511 -8.689 1.00 97.44 76 GLY A N 1
ATOM 592 C CA . GLY A 1 76 ? -2.388 -7.820 -8.562 1.00 97.44 76 GLY A CA 1
ATOM 593 C C . GLY A 1 76 ? -1.520 -7.434 -9.762 1.00 97.44 76 GLY A C 1
ATOM 594 O O . GLY A 1 76 ? -0.576 -8.165 -10.075 1.00 97.44 76 GLY A O 1
ATOM 595 N N . LEU A 1 77 ? -1.822 -6.313 -10.417 1.00 98.38 77 LEU A N 1
ATOM 596 C CA . LEU A 1 77 ? -1.147 -5.827 -11.626 1.00 98.38 77 LEU A CA 1
ATOM 597 C C . LEU A 1 77 ? 0.213 -5.168 -11.334 1.00 98.38 77 LEU A C 1
ATOM 599 O O . LEU A 1 77 ? 0.457 -4.667 -10.234 1.00 98.38 77 LEU A O 1
ATOM 603 N N . GLY A 1 78 ? 1.107 -5.168 -12.326 1.00 98.06 78 GLY A N 1
ATOM 604 C CA . GLY A 1 78 ? 2.442 -4.568 -12.252 1.00 98.06 78 GLY A CA 1
ATOM 605 C C . GLY A 1 78 ? 2.470 -3.082 -12.621 1.00 98.06 78 GLY A C 1
ATOM 606 O O . GLY A 1 78 ? 1.435 -2.425 -12.733 1.00 98.06 78 GLY A O 1
ATOM 607 N N . SER A 1 79 ? 3.677 -2.544 -12.815 1.00 98.06 79 SER A N 1
ATOM 608 C CA . SER A 1 79 ? 3.885 -1.129 -13.165 1.00 98.06 79 SER A CA 1
ATOM 609 C C . SER A 1 79 ? 3.323 -0.704 -14.517 1.00 98.06 79 SER A C 1
ATOM 611 O O . SER A 1 79 ? 3.174 0.490 -14.766 1.00 98.06 79 SER A O 1
ATOM 613 N N . ASP A 1 80 ? 3.021 -1.656 -15.392 1.00 97.75 80 ASP A N 1
ATOM 614 C CA . ASP A 1 80 ? 2.311 -1.440 -16.651 1.00 97.75 80 ASP A CA 1
ATOM 615 C C . ASP A 1 80 ? 0.883 -0.911 -16.436 1.00 97.75 80 ASP A C 1
ATOM 617 O O . ASP A 1 80 ? 0.348 -0.224 -17.301 1.00 97.75 80 ASP A O 1
ATOM 621 N N . ALA A 1 81 ? 0.299 -1.155 -15.259 1.00 97.88 81 ALA A N 1
ATOM 622 C CA . ALA A 1 81 ? -1.012 -0.646 -14.862 1.00 97.88 81 ALA A CA 1
ATOM 623 C C . ALA A 1 81 ? -0.954 0.649 -14.021 1.00 97.88 81 ALA A C 1
ATOM 625 O O . ALA A 1 81 ? -1.971 1.058 -13.442 1.00 97.88 81 ALA A O 1
ATOM 626 N N . ARG A 1 82 ? 0.214 1.303 -13.916 1.00 97.75 82 ARG A N 1
ATOM 627 C CA . ARG A 1 82 ? 0.355 2.578 -13.196 1.00 97.75 82 ARG A CA 1
ATOM 628 C C . ARG A 1 82 ? -0.498 3.664 -13.860 1.00 97.75 82 ARG A C 1
ATOM 630 O O . ARG A 1 82 ? -0.365 3.913 -15.052 1.00 97.75 82 ARG A O 1
ATOM 637 N N . MET A 1 83 ? -1.343 4.332 -13.070 1.00 96.94 83 MET A N 1
ATOM 638 C CA . MET A 1 83 ? -2.319 5.297 -13.592 1.00 96.94 83 MET A CA 1
ATOM 639 C C . MET A 1 83 ? -1.681 6.636 -13.981 1.00 96.94 83 MET A C 1
ATOM 641 O O . MET A 1 83 ? -1.943 7.145 -15.067 1.00 96.94 83 MET A O 1
ATOM 645 N N . ASN A 1 84 ? -0.851 7.213 -13.107 1.00 96.94 84 ASN A N 1
ATOM 646 C CA . ASN A 1 84 ? -0.165 8.474 -13.367 1.00 96.94 84 ASN A CA 1
ATOM 647 C C . ASN A 1 84 ? 1.300 8.419 -12.917 1.00 96.94 84 ASN A C 1
ATOM 649 O O . ASN A 1 84 ? 1.642 7.786 -11.916 1.00 96.94 84 ASN A O 1
ATOM 653 N N . THR A 1 85 ? 2.169 9.121 -13.645 1.00 94.56 85 THR A N 1
ATOM 654 C CA . THR A 1 85 ? 3.528 9.450 -13.199 1.00 94.56 85 THR A CA 1
ATOM 655 C C . THR A 1 85 ? 3.652 10.973 -13.146 1.00 94.56 85 THR A C 1
ATOM 657 O O . THR A 1 85 ? 3.824 11.597 -14.195 1.00 94.56 85 THR A O 1
ATOM 660 N N . PRO A 1 86 ? 3.550 11.586 -11.951 1.00 92.81 86 PRO A N 1
ATOM 661 C CA . PRO A 1 86 ? 3.582 13.039 -11.812 1.00 92.81 86 PRO A CA 1
ATOM 662 C C . PRO A 1 86 ? 4.805 13.677 -12.485 1.00 92.81 86 PRO A C 1
ATOM 664 O O . PRO A 1 86 ? 5.922 13.179 -12.353 1.00 92.81 86 PRO A O 1
ATOM 667 N N . GLY A 1 87 ? 4.590 14.789 -13.193 1.00 90.12 87 GLY A N 1
ATOM 668 C CA . GLY A 1 87 ? 5.645 15.543 -13.885 1.00 90.12 87 GLY A CA 1
ATOM 669 C C . GLY A 1 87 ? 6.009 15.044 -15.289 1.00 90.12 87 GLY A C 1
ATOM 670 O O . GLY A 1 87 ? 6.856 15.655 -15.931 1.00 90.12 87 GLY A O 1
ATOM 671 N N . LEU A 1 88 ? 5.378 13.968 -15.775 1.00 79.75 88 LEU A N 1
ATOM 672 C CA . LEU A 1 88 ? 5.480 13.516 -17.172 1.00 79.75 88 LEU A CA 1
ATOM 673 C C . LEU A 1 88 ? 4.258 13.909 -18.029 1.00 79.75 88 LEU A C 1
ATOM 675 O O . LEU A 1 88 ? 4.163 13.467 -19.173 1.00 79.75 88 LEU A O 1
ATOM 679 N N . GLY A 1 89 ? 3.337 14.705 -17.471 1.00 56.56 89 GLY A N 1
ATOM 680 C CA . GLY A 1 89 ? 2.128 15.213 -18.131 1.00 56.56 89 GLY A CA 1
ATOM 681 C C . GLY A 1 89 ? 2.203 16.694 -18.465 1.00 56.56 89 GLY A C 1
ATOM 682 O O . GLY A 1 89 ? 2.956 17.413 -17.769 1.00 56.56 89 GLY A O 1
#

Mean predicted aligned error: 2.95 Å

Sequence (89 aa):
DEAYQPHNHVPECVVYTGTHDNDTTRGWWEKAAEAERRRVRAYLGGDGTDPIGILVRAAYASVARLAVLPVQDVFGLGSDARMNTPGLG